Protein AF-A0A4Y7QP11-F1 (afdb_monomer_lite)

Structure (mmCIF, N/CA/C/O backbone):
data_AF-A0A4Y7QP11-F1
#
_entry.id   AF-A0A4Y7QP11-F1
#
loop_
_atom_site.group_PDB
_atom_site.id
_atom_site.type_symbol
_atom_site.label_atom_id
_atom_site.label_alt_id
_atom_site.label_comp_id
_atom_site.label_asym_id
_atom_site.label_entity_id
_atom_site.label_seq_id
_atom_site.pdbx_PDB_ins_code
_atom_site.Cartn_x
_atom_site.Cartn_y
_atom_site.Cartn_z
_atom_site.occupancy
_atom_site.B_iso_or_equiv
_atom_site.auth_seq_id
_atom_site.auth_comp_id
_atom_site.auth_asym_id
_atom_site.auth_atom_id
_atom_site.pdbx_PDB_model_num
ATOM 1 N N . ALA A 1 1 ? 18.644 11.324 -18.594 1.00 39.38 1 ALA A N 1
ATOM 2 C CA . ALA A 1 1 ? 17.446 10.489 -18.382 1.00 39.38 1 ALA A CA 1
ATOM 3 C C . ALA A 1 1 ? 16.402 11.357 -17.696 1.00 39.38 1 ALA A C 1
ATOM 5 O O . ALA A 1 1 ? 16.497 11.565 -16.494 1.00 39.38 1 ALA A O 1
ATOM 6 N N . ALA A 1 2 ? 15.516 11.970 -18.482 1.00 40.66 2 ALA A N 1
ATOM 7 C CA . ALA A 1 2 ? 14.444 12.811 -17.965 1.00 40.66 2 ALA A CA 1
ATOM 8 C C . ALA A 1 2 ? 13.435 11.913 -17.239 1.00 40.66 2 ALA A C 1
ATOM 10 O O . ALA A 1 2 ? 12.994 10.915 -17.804 1.00 40.66 2 ALA A O 1
ATOM 11 N N . GLY A 1 3 ? 13.150 12.205 -15.970 1.00 46.09 3 GLY A N 1
ATOM 12 C CA . GLY A 1 3 ? 11.996 11.618 -15.297 1.00 46.09 3 GLY A CA 1
ATOM 13 C C . GLY A 1 3 ? 10.743 12.131 -15.993 1.00 46.09 3 GLY A C 1
ATOM 14 O O . GLY A 1 3 ? 10.616 13.335 -16.198 1.00 46.09 3 GLY A O 1
ATOM 15 N N . ASP A 1 4 ? 9.880 11.219 -16.423 1.00 50.78 4 ASP A N 1
ATOM 16 C CA . ASP A 1 4 ? 8.642 11.555 -17.117 1.00 50.78 4 ASP A CA 1
ATOM 17 C C . ASP A 1 4 ? 7.748 12.414 -16.196 1.00 50.78 4 ASP A C 1
AT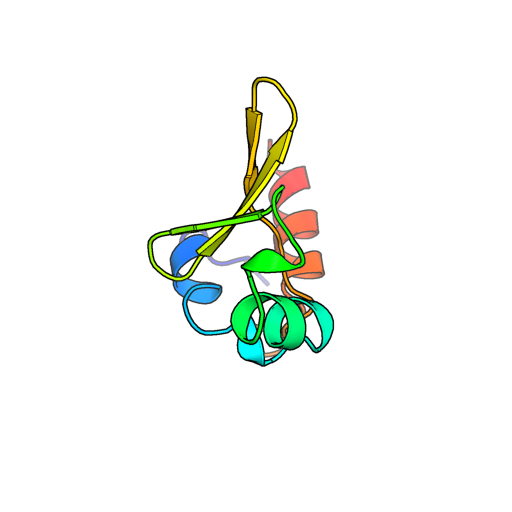OM 19 O O . ASP A 1 4 ? 7.393 11.952 -15.108 1.00 50.78 4 ASP A O 1
ATOM 23 N N . PRO A 1 5 ? 7.366 13.644 -16.584 1.00 53.34 5 PRO A N 1
ATOM 24 C CA . PRO A 1 5 ? 6.618 14.581 -15.735 1.00 53.34 5 PRO A CA 1
ATOM 25 C C . PRO A 1 5 ? 5.147 14.185 -15.484 1.00 53.34 5 PRO A C 1
ATOM 27 O O . PRO A 1 5 ? 4.377 14.978 -14.954 1.00 53.34 5 PRO A O 1
ATOM 30 N N . ASN A 1 6 ? 4.738 12.970 -15.863 1.00 54.19 6 ASN A N 1
ATOM 31 C CA . ASN A 1 6 ? 3.358 12.473 -15.799 1.00 54.19 6 ASN A CA 1
ATOM 32 C C . ASN A 1 6 ? 3.213 11.156 -15.015 1.00 54.19 6 ASN A C 1
ATOM 34 O O . ASN A 1 6 ? 2.270 10.392 -15.237 1.00 54.19 6 ASN A O 1
ATOM 38 N N . ILE A 1 7 ? 4.132 10.848 -14.094 1.00 62.16 7 ILE A N 1
ATOM 39 C CA . ILE A 1 7 ? 3.971 9.669 -13.236 1.00 62.16 7 ILE A CA 1
ATOM 40 C C . ILE A 1 7 ? 2.858 9.950 -12.222 1.00 62.16 7 ILE A C 1
ATOM 42 O O . ILE A 1 7 ? 3.078 10.508 -11.148 1.00 62.16 7 ILE A O 1
ATOM 46 N N . ASN A 1 8 ? 1.645 9.518 -12.565 1.00 72.19 8 ASN A N 1
ATOM 47 C CA . ASN A 1 8 ? 0.525 9.423 -11.640 1.00 72.19 8 ASN A CA 1
ATOM 48 C C . ASN A 1 8 ? 0.803 8.299 -10.636 1.00 72.19 8 ASN A C 1
ATOM 50 O O . ASN A 1 8 ? 0.313 7.177 -10.768 1.00 72.19 8 ASN A O 1
ATOM 54 N N . LEU A 1 9 ? 1.606 8.612 -9.617 1.00 73.12 9 LEU A N 1
ATOM 55 C CA . LEU A 1 9 ? 1.991 7.693 -8.548 1.00 73.12 9 LEU A CA 1
ATOM 56 C C . LEU A 1 9 ? 0.796 6.916 -7.955 1.00 73.12 9 LEU A C 1
ATOM 58 O O . LEU A 1 9 ? 0.928 5.703 -7.801 1.00 73.12 9 LEU A O 1
ATOM 62 N N . PRO A 1 10 ? -0.382 7.527 -7.701 1.00 78.38 10 PRO A N 1
ATOM 63 C CA . PRO A 1 10 ? -1.541 6.784 -7.211 1.00 78.38 10 PRO A CA 1
ATOM 64 C C . PRO A 1 10 ? -1.989 5.673 -8.173 1.00 78.38 10 PRO A C 1
ATOM 66 O O . PRO A 1 10 ? -2.239 4.547 -7.753 1.00 78.38 10 PRO A O 1
ATOM 69 N N . GLN A 1 11 ? -2.019 5.942 -9.481 1.00 79.62 11 GLN A N 1
ATOM 70 C CA . GLN A 1 11 ? -2.381 4.926 -10.474 1.00 79.62 11 GLN A CA 1
ATOM 71 C C . GLN A 1 11 ? -1.335 3.815 -10.562 1.00 79.62 11 GLN A C 1
ATOM 73 O O . GLN A 1 11 ? -1.691 2.658 -10.752 1.00 79.62 11 GLN A O 1
ATOM 78 N N . CYS A 1 12 ? -0.052 4.140 -10.394 1.00 78.81 12 CYS A N 1
ATOM 79 C CA . CYS A 1 12 ? 1.004 3.132 -10.416 1.00 78.81 12 CYS A CA 1
ATOM 80 C C . CYS A 1 12 ? 1.028 2.243 -9.166 1.00 78.81 12 CYS A C 1
ATOM 82 O O . CYS A 1 12 ? 1.579 1.147 -9.228 1.00 78.81 12 CYS A O 1
ATOM 84 N N . LEU A 1 13 ? 0.488 2.718 -8.042 1.00 82.25 13 LEU A N 1
ATOM 85 C CA . LEU A 1 13 ? 0.421 1.978 -6.781 1.00 82.25 13 LEU A CA 1
ATOM 86 C C . LEU A 1 13 ? -0.865 1.166 -6.635 1.00 82.25 13 LEU A C 1
ATOM 88 O O . LEU A 1 13 ? -0.852 0.114 -5.991 1.00 82.25 13 LEU A O 1
ATOM 92 N N . SER A 1 14 ? -1.960 1.640 -7.232 1.00 82.19 14 SER A N 1
ATOM 93 C CA . SER A 1 14 ? -3.260 0.982 -7.143 1.00 82.19 14 SER A CA 1
ATOM 94 C C . SER A 1 14 ? -3.173 -0.474 -7.614 1.00 82.19 14 SER A C 1
ATOM 96 O O . SER A 1 14 ? -2.659 -0.775 -8.691 1.00 82.19 14 SER A O 1
ATOM 98 N N . GLY A 1 15 ? -3.611 -1.401 -6.759 1.00 81.06 15 GLY A N 1
ATOM 99 C CA . GLY A 1 15 ? -3.569 -2.844 -7.025 1.00 81.06 15 GLY A CA 1
ATOM 100 C C . GLY A 1 15 ? -2.206 -3.528 -6.828 1.00 81.06 15 GLY A C 1
ATOM 101 O O . GLY A 1 15 ? -2.142 -4.753 -6.889 1.00 81.06 15 GLY A O 1
ATOM 102 N N . ARG A 1 16 ? -1.130 -2.785 -6.532 1.00 86.00 16 ARG A N 1
ATOM 103 C CA . ARG A 1 16 ? 0.233 -3.336 -6.364 1.00 86.00 16 ARG A CA 1
ATOM 104 C C . ARG A 1 16 ? 0.663 -3.538 -4.915 1.00 86.00 16 ARG A C 1
ATOM 106 O O . ARG A 1 16 ? 1.664 -4.189 -4.646 1.00 86.00 16 ARG A O 1
ATOM 113 N N . TYR A 1 17 ? -0.130 -3.058 -3.962 1.00 88.50 17 TYR A N 1
ATOM 114 C CA . TYR A 1 17 ? 0.104 -3.255 -2.528 1.00 88.50 17 TYR A CA 1
ATOM 115 C C . TYR A 1 17 ? 0.216 -4.735 -2.118 1.00 88.50 17 TYR A C 1
ATOM 117 O O . TYR A 1 17 ? 0.889 -5.049 -1.147 1.00 88.50 17 TYR A O 1
ATOM 125 N N . GLY A 1 18 ? -0.379 -5.670 -2.864 1.00 87.62 18 GLY A N 1
ATOM 126 C CA . GLY A 1 18 ? -0.235 -7.106 -2.592 1.00 87.62 18 GLY A CA 1
ATOM 127 C C . GLY A 1 18 ? 1.150 -7.695 -2.902 1.00 87.62 18 GLY A C 1
ATOM 128 O O . GLY A 1 18 ? 1.438 -8.807 -2.458 1.00 87.62 18 GLY A O 1
ATOM 129 N N . GLU A 1 19 ? 1.998 -6.988 -3.656 1.00 88.31 19 GLU A N 1
ATOM 130 C CA . GLU A 1 19 ? 3.382 -7.407 -3.936 1.00 88.31 19 GLU A CA 1
ATOM 131 C C . GLU A 1 19 ? 4.294 -7.214 -2.717 1.00 88.31 19 GLU A C 1
ATOM 133 O O . GLU A 1 19 ? 5.299 -7.910 -2.577 1.00 88.31 19 GLU A O 1
ATOM 138 N N . ASP A 1 20 ? 3.922 -6.309 -1.813 1.00 87.00 20 ASP A N 1
ATOM 139 C CA .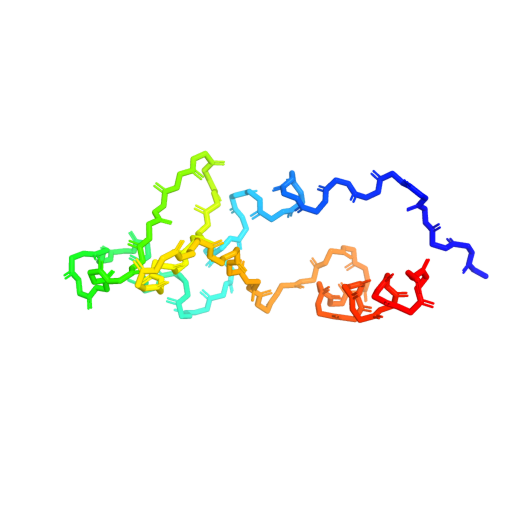 ASP A 1 20 ? 4.639 -6.055 -0.574 1.00 87.00 20 ASP A CA 1
ATOM 140 C C . ASP A 1 20 ? 4.092 -6.965 0.550 1.00 87.00 20 ASP A C 1
ATOM 142 O O . ASP A 1 20 ? 2.886 -6.957 0.811 1.00 87.00 20 ASP A O 1
ATOM 146 N N . PRO A 1 21 ? 4.932 -7.764 1.240 1.00 88.12 21 PRO A N 1
ATOM 147 C CA . PRO A 1 21 ? 4.477 -8.701 2.271 1.00 88.12 21 PRO A CA 1
ATOM 148 C C . PRO A 1 21 ? 3.708 -8.055 3.433 1.00 88.12 21 PRO A C 1
ATOM 150 O O . PRO A 1 21 ? 2.780 -8.670 3.976 1.00 88.12 21 PRO A O 1
ATOM 153 N N . PHE A 1 22 ? 4.070 -6.828 3.816 1.00 89.25 22 PHE A N 1
ATOM 154 C CA . PHE A 1 22 ? 3.391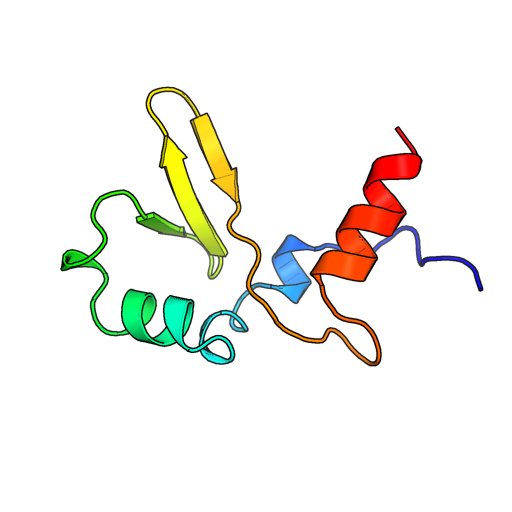 -6.093 4.879 1.00 89.25 22 PHE A CA 1
ATOM 155 C C . PHE A 1 22 ? 1.989 -5.700 4.420 1.00 89.25 22 PHE A C 1
ATOM 157 O O . PHE A 1 22 ? 0.997 -6.058 5.060 1.00 89.25 22 PHE A O 1
ATOM 164 N N . PHE A 1 23 ? 1.891 -5.044 3.264 1.00 90.38 23 PH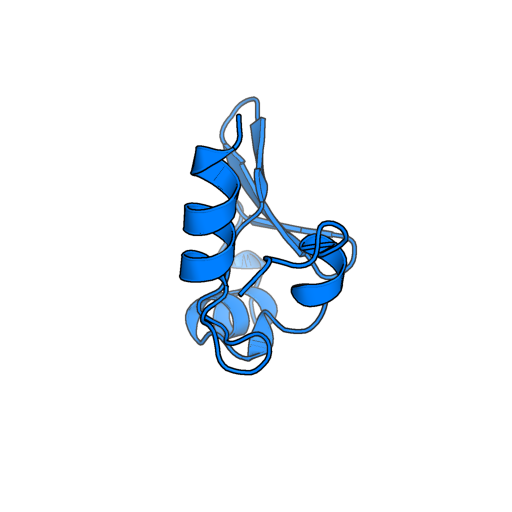E A N 1
ATOM 165 C CA . PHE A 1 23 ? 0.602 -4.604 2.739 1.00 90.38 23 PHE A CA 1
ATOM 166 C C . PHE A 1 23 ? -0.279 -5.774 2.297 1.00 90.38 23 PHE A C 1
ATOM 168 O O . PHE A 1 23 ? -1.491 -5.716 2.466 1.00 90.38 23 PHE A O 1
ATOM 175 N N . ARG A 1 24 ? 0.297 -6.886 1.838 1.00 90.81 24 ARG A N 1
ATOM 176 C CA . ARG A 1 24 ? -0.434 -8.136 1.594 1.00 90.81 24 ARG A CA 1
ATOM 177 C C . ARG A 1 24 ? -1.102 -8.665 2.862 1.00 90.81 24 ARG A C 1
ATOM 179 O O . ARG A 1 24 ? -2.257 -9.078 2.811 1.00 90.81 24 ARG A O 1
ATOM 186 N N . SER A 1 25 ? -0.397 -8.636 3.992 1.00 91.06 25 SER A N 1
ATOM 187 C CA . SER A 1 25 ? -0.941 -9.059 5.290 1.00 91.06 25 SER A CA 1
ATOM 188 C C . SER A 1 25 ? -2.028 -8.102 5.783 1.00 91.06 25 SER A C 1
ATOM 190 O O . SER A 1 25 ? -3.062 -8.542 6.285 1.00 91.06 25 SER A O 1
ATOM 192 N N . LEU A 1 26 ? -1.831 -6.801 5.570 1.00 90.81 26 LEU A N 1
ATOM 193 C CA . LEU A 1 26 ? -2.821 -5.766 5.855 1.00 90.81 26 LEU A CA 1
ATOM 194 C C . LEU A 1 26 ? -4.090 -5.941 5.017 1.00 90.81 26 LEU A C 1
ATOM 196 O O . LEU A 1 26 ? -5.184 -5.906 5.566 1.00 90.81 26 LEU A O 1
ATOM 200 N N . LEU A 1 27 ? -3.962 -6.182 3.711 1.00 89.12 27 LEU A N 1
ATOM 201 C CA . LEU A 1 27 ? -5.096 -6.426 2.817 1.00 89.12 27 LEU A CA 1
ATOM 202 C C . LEU A 1 27 ? -5.833 -7.727 3.165 1.00 89.12 27 LEU A C 1
ATOM 204 O O . LEU A 1 27 ? -7.052 -7.791 3.032 1.00 89.12 27 LEU A O 1
ATOM 208 N N . ALA A 1 28 ? -5.113 -8.752 3.631 1.00 91.25 28 ALA A N 1
ATOM 209 C CA . ALA A 1 28 ? -5.708 -10.013 4.068 1.00 91.25 28 ALA A CA 1
ATOM 210 C C . ALA A 1 28 ? -6.467 -9.884 5.400 1.00 91.25 28 ALA A C 1
ATOM 212 O O . ALA A 1 28 ? -7.476 -10.561 5.597 1.00 91.25 28 ALA A O 1
ATOM 213 N N . ASN A 1 29 ? -6.001 -9.030 6.316 1.00 90.12 29 ASN A N 1
ATOM 214 C CA . ASN A 1 29 ? -6.648 -8.806 7.606 1.00 90.12 29 ASN A CA 1
ATOM 215 C C . ASN A 1 29 ? -6.634 -7.323 8.022 1.00 90.12 29 ASN A C 1
ATOM 217 O O . ASN A 1 29 ? -5.941 -6.956 8.975 1.00 90.12 29 ASN A O 1
ATOM 221 N N . PRO A 1 30 ? -7.442 -6.461 7.380 1.00 85.56 30 PRO A N 1
ATOM 222 C CA . PRO A 1 30 ? -7.428 -5.022 7.651 1.00 85.56 30 PRO A CA 1
ATOM 223 C C . PRO A 1 30 ? -7.872 -4.682 9.080 1.00 85.56 30 PRO A C 1
ATOM 225 O O . PRO A 1 30 ? -7.462 -3.669 9.633 1.00 85.56 30 PRO A O 1
ATOM 228 N N . LYS A 1 31 ? -8.646 -5.561 9.735 1.00 88.12 31 LYS A N 1
ATOM 229 C CA . LYS A 1 31 ? -9.065 -5.386 11.137 1.00 88.12 31 LYS A CA 1
ATOM 230 C C . LYS A 1 31 ? -7.896 -5.407 12.126 1.00 88.12 31 LYS A C 1
ATOM 232 O O . LYS A 1 31 ? -8.019 -4.834 13.203 1.00 88.12 31 LYS A O 1
ATOM 237 N N . ALA A 1 32 ? -6.781 -6.052 11.777 1.00 90.56 32 ALA A N 1
ATOM 238 C CA . ALA A 1 32 ? -5.565 -6.034 12.590 1.00 90.56 32 ALA A CA 1
ATOM 239 C C . ALA A 1 32 ? -4.800 -4.701 12.494 1.00 90.56 32 ALA A C 1
ATOM 241 O O . ALA A 1 32 ? -3.900 -4.455 13.292 1.00 90.56 32 ALA A O 1
ATOM 242 N N . PHE A 1 33 ? -5.171 -3.836 11.545 1.00 90.06 33 PHE A N 1
ATOM 243 C CA . PHE A 1 33 ? -4.492 -2.585 11.226 1.00 90.06 33 PHE A CA 1
ATOM 244 C C . PHE A 1 33 ? -5.491 -1.412 11.251 1.00 90.06 33 PHE A C 1
ATOM 246 O O . PHE A 1 33 ? -5.743 -0.798 10.217 1.00 90.06 33 PHE A O 1
ATOM 253 N N . PRO A 1 34 ? -6.075 -1.067 12.416 1.00 88.31 34 PRO A N 1
ATOM 254 C CA . PRO A 1 34 ? -7.169 -0.091 12.510 1.00 88.31 34 PRO A CA 1
ATOM 255 C C . PRO A 1 34 ? -6.775 1.334 12.097 1.00 88.31 34 PRO A C 1
ATOM 257 O O . PRO A 1 34 ? -7.635 2.118 11.710 1.00 88.31 34 PRO A O 1
ATOM 260 N N . ASN A 1 35 ? -5.482 1.663 12.148 1.00 90.62 35 ASN A N 1
ATOM 261 C CA . ASN A 1 35 ? -4.971 2.964 11.717 1.00 90.62 35 ASN A CA 1
ATOM 262 C C . ASN A 1 35 ? -4.812 3.055 10.194 1.00 90.62 35 ASN A C 1
ATOM 264 O O . ASN A 1 35 ? -4.436 4.108 9.688 1.00 90.62 35 ASN A O 1
ATOM 268 N N . PHE A 1 36 ? -5.055 1.970 9.458 1.00 91.25 36 PHE A N 1
ATOM 269 C CA . PHE A 1 36 ? -4.907 1.938 8.013 1.00 91.25 36 PHE A CA 1
ATOM 270 C C . PHE A 1 36 ? -6.265 1.942 7.317 1.00 91.25 36 PHE A C 1
ATOM 272 O O . PHE A 1 36 ? -7.188 1.213 7.673 1.00 91.25 36 PHE A O 1
ATOM 279 N N . LEU A 1 37 ? -6.357 2.756 6.273 1.00 90.00 37 LEU A N 1
ATOM 280 C CA . LEU A 1 37 ? -7.528 2.921 5.434 1.00 90.00 37 LEU A CA 1
ATOM 281 C C . LEU A 1 37 ? -7.187 2.471 4.016 1.00 90.00 37 LEU A C 1
ATOM 283 O O . LEU A 1 37 ? -6.255 2.986 3.403 1.00 90.00 37 LEU A O 1
ATOM 287 N N . VAL A 1 38 ? -7.974 1.545 3.477 1.00 88.62 38 VAL A N 1
ATOM 288 C CA . VAL A 1 38 ? -7.890 1.155 2.067 1.00 88.62 38 VAL A CA 1
ATOM 289 C C . VAL A 1 38 ? -9.000 1.882 1.310 1.00 88.62 38 VAL A C 1
ATOM 291 O O . VAL A 1 38 ? -10.174 1.671 1.605 1.00 88.62 38 VAL A O 1
ATOM 294 N N . SER A 1 39 ? -8.643 2.741 0.355 1.00 86.50 39 SER A N 1
ATOM 295 C CA . SER A 1 39 ? -9.591 3.486 -0.490 1.00 86.50 39 SER A CA 1
ATOM 296 C C . SER A 1 39 ? -9.071 3.534 -1.917 1.00 86.50 39 SER A C 1
ATOM 298 O O . SER A 1 39 ? -7.896 3.818 -2.124 1.00 86.50 39 SER A O 1
ATOM 300 N N . ASP A 1 40 ? -9.927 3.247 -2.899 1.00 84.62 40 ASP A N 1
ATOM 301 C CA . ASP A 1 40 ? -9.598 3.353 -4.334 1.00 84.62 40 ASP A CA 1
ATOM 302 C C . ASP A 1 40 ? -8.348 2.549 -4.757 1.00 84.62 40 ASP A C 1
ATOM 304 O O . ASP A 1 40 ? -7.583 2.925 -5.647 1.00 84.62 40 ASP A O 1
ATOM 308 N N . GLY A 1 41 ? -8.115 1.416 -4.085 1.00 84.62 41 GLY A N 1
ATOM 309 C CA . GLY A 1 41 ? -6.944 0.562 -4.311 1.00 84.62 41 GLY A CA 1
ATOM 310 C C . GLY A 1 41 ? -5.633 1.120 -3.746 1.00 84.62 41 GLY A C 1
ATOM 311 O O . GLY A 1 41 ? -4.577 0.533 -3.982 1.00 84.62 41 GLY A O 1
ATOM 312 N N . LEU A 1 42 ? -5.697 2.216 -2.988 1.00 89.12 42 LEU A N 1
ATOM 313 C CA . LEU A 1 42 ? -4.594 2.823 -2.252 1.00 89.12 42 LEU A CA 1
ATOM 314 C C . LEU A 1 42 ? -4.705 2.518 -0.762 1.00 89.12 42 LEU A C 1
ATOM 316 O O . LEU A 1 42 ? -5.801 2.352 -0.226 1.00 89.12 42 LEU A O 1
ATOM 320 N N . VAL A 1 43 ? -3.558 2.487 -0.089 1.00 90.56 43 VAL A N 1
ATOM 321 C CA . VAL A 1 43 ? -3.484 2.338 1.366 1.00 90.56 43 VAL A CA 1
ATOM 322 C C . VAL A 1 43 ? -3.017 3.654 1.966 1.00 90.56 43 VAL A C 1
ATOM 324 O O . VAL A 1 43 ? -2.008 4.215 1.543 1.00 90.56 43 VAL A O 1
ATOM 327 N N . PHE A 1 44 ? -3.742 4.130 2.968 1.00 91.06 44 PHE A N 1
ATOM 328 C CA . PHE A 1 44 ? -3.413 5.309 3.753 1.00 91.06 44 PHE A CA 1
ATOM 329 C C . PHE A 1 44 ? -3.261 4.918 5.215 1.00 91.06 44 PHE A C 1
ATOM 331 O O . PHE A 1 44 ? -3.948 4.017 5.686 1.00 91.06 44 PHE A O 1
ATOM 338 N N . VAL A 1 45 ? -2.420 5.633 5.950 1.00 91.69 45 VAL A N 1
ATOM 339 C CA . VAL A 1 45 ? -2.435 5.621 7.412 1.00 91.69 45 VAL A CA 1
ATOM 340 C C . VAL A 1 45 ? -3.118 6.896 7.900 1.00 91.69 45 VAL A C 1
ATOM 342 O O . VAL A 1 45 ? -2.865 7.994 7.392 1.00 91.69 45 VAL A O 1
ATOM 345 N N . GLN A 1 46 ? -4.042 6.736 8.839 1.00 89.62 46 GLN A N 1
ATOM 346 C CA . GLN A 1 46 ? -4.738 7.824 9.500 1.00 89.62 46 GLN A CA 1
ATOM 347 C C . GLN A 1 46 ? -3.971 8.193 10.767 1.00 89.62 46 GLN A C 1
ATOM 349 O O . GLN A 1 46 ? -3.993 7.473 11.761 1.00 89.62 46 GLN A O 1
ATOM 354 N N . GLU A 1 47 ? -3.292 9.331 10.708 1.00 86.50 47 GLU A N 1
ATOM 355 C CA . GLU A 1 47 ? -2.500 9.895 11.795 1.00 86.50 47 GLU A CA 1
ATOM 356 C C . GLU A 1 47 ? -3.210 11.140 12.312 1.00 86.50 47 GLU A C 1
ATOM 358 O O . GLU A 1 47 ? -3.129 12.184 11.676 1.00 86.50 47 GLU A O 1
ATOM 363 N N . SER A 1 48 ? -3.909 11.027 13.447 1.00 83.19 48 SER A N 1
ATOM 364 C CA . SER A 1 48 ? -4.647 12.094 14.155 1.00 83.19 48 SER A CA 1
ATOM 365 C C . SER A 1 48 ? -5.482 13.037 13.266 1.00 83.19 48 SER A C 1
ATOM 367 O O . SER A 1 48 ? -6.695 12.879 13.181 1.00 83.19 48 SER A O 1
ATOM 369 N N . ASP A 1 49 ? -4.845 14.001 12.599 1.00 85.38 49 ASP A N 1
ATOM 370 C CA . ASP A 1 49 ? -5.464 15.048 11.777 1.00 85.38 49 ASP A CA 1
ATOM 371 C C . ASP A 1 49 ? -5.155 14.917 10.268 1.00 85.38 49 ASP A C 1
ATOM 373 O O . ASP A 1 49 ? -5.626 15.692 9.438 1.00 85.38 49 ASP A O 1
ATOM 377 N N . ARG A 1 50 ? -4.334 13.938 9.870 1.00 85.62 50 ARG A N 1
ATOM 378 C CA . ARG A 1 50 ? -3.828 13.793 8.500 1.00 85.62 50 ARG A CA 1
ATOM 379 C C . ARG A 1 50 ? -3.963 12.365 7.991 1.00 85.62 50 ARG A C 1
ATOM 381 O O . ARG A 1 50 ? -3.820 11.387 8.720 1.00 85.62 50 ARG A O 1
ATOM 388 N N . ARG A 1 51 ? -4.210 12.255 6.687 1.00 86.81 51 ARG A N 1
ATOM 389 C CA . ARG A 1 51 ? -4.139 10.995 5.942 1.00 86.81 51 ARG A CA 1
ATOM 390 C C . ARG A 1 51 ? -2.849 10.980 5.145 1.00 86.81 51 ARG A C 1
ATOM 392 O O . ARG A 1 51 ? -2.616 11.870 4.331 1.00 86.81 51 ARG A O 1
ATOM 399 N N . ILE A 1 52 ? -2.018 9.979 5.396 1.00 89.12 52 ILE A N 1
ATOM 400 C CA . ILE A 1 52 ? -0.715 9.831 4.754 1.00 89.12 52 ILE A CA 1
ATOM 401 C C . ILE A 1 52 ? -0.804 8.645 3.803 1.00 89.12 52 ILE A C 1
ATOM 403 O O . ILE A 1 52 ? -1.174 7.548 4.215 1.00 89.12 52 ILE A O 1
ATOM 407 N N . LEU A 1 53 ? -0.485 8.864 2.526 1.00 88.06 53 LEU A N 1
ATOM 408 C CA . LEU A 1 53 ? -0.429 7.793 1.535 1.00 88.06 53 LEU A CA 1
ATOM 409 C C . LEU A 1 53 ? 0.734 6.853 1.865 1.00 88.06 53 LEU A C 1
ATOM 411 O O . LEU A 1 53 ? 1.883 7.284 1.967 1.00 88.06 53 LEU A O 1
ATOM 415 N N . CYS A 1 54 ? 0.439 5.566 2.010 1.00 88.94 54 CYS A N 1
ATOM 416 C CA . CYS A 1 54 ? 1.450 4.551 2.245 1.00 88.94 54 CYS A CA 1
ATOM 417 C C . CYS A 1 54 ? 2.116 4.158 0.930 1.00 88.94 54 CYS A C 1
ATOM 419 O O . CYS A 1 54 ? 1.445 3.913 -0.073 1.00 88.94 54 CYS A O 1
ATOM 421 N N . ILE A 1 55 ? 3.439 4.047 0.953 1.00 86.44 55 ILE A N 1
ATOM 422 C CA . ILE A 1 55 ? 4.237 3.710 -0.219 1.00 86.44 55 ILE A CA 1
ATOM 423 C C . ILE A 1 55 ? 4.787 2.285 -0.047 1.00 86.44 55 ILE A C 1
ATOM 425 O O . ILE A 1 55 ? 5.649 2.080 0.807 1.00 86.44 55 ILE A O 1
ATOM 429 N N . PRO A 1 56 ? 4.319 1.300 -0.831 1.00 85.88 56 PRO A N 1
ATOM 430 C CA . PRO A 1 56 ? 4.808 -0.073 -0.749 1.00 85.88 56 PRO A CA 1
ATOM 431 C C . PRO A 1 56 ? 6.206 -0.206 -1.374 1.00 85.88 56 PRO A C 1
ATOM 433 O O . PRO A 1 56 ? 6.572 0.578 -2.257 1.00 85.88 56 PRO A O 1
ATOM 436 N N . ASP A 1 57 ? 7.008 -1.181 -0.933 1.00 83.81 57 ASP A N 1
ATOM 437 C CA . ASP A 1 57 ? 8.301 -1.498 -1.564 1.00 83.81 57 ASP A CA 1
ATOM 438 C C . ASP A 1 57 ? 8.086 -2.351 -2.816 1.00 83.81 57 ASP A C 1
ATOM 440 O O . ASP A 1 57 ? 8.272 -3.567 -2.835 1.00 83.81 57 ASP A O 1
ATOM 444 N N . VAL A 1 58 ? 7.649 -1.688 -3.887 1.00 83.69 58 VAL A N 1
ATOM 445 C CA . VAL A 1 58 ? 7.433 -2.308 -5.198 1.00 83.69 58 VAL A CA 1
ATOM 446 C C . VAL A 1 58 ? 8.280 -1.628 -6.266 1.00 83.69 58 VAL A C 1
ATOM 448 O O . VAL A 1 58 ? 8.711 -0.479 -6.133 1.00 83.69 58 VAL A O 1
ATOM 451 N N . LYS A 1 59 ? 8.530 -2.340 -7.366 1.00 79.88 59 LYS A N 1
ATOM 452 C CA . LYS A 1 59 ? 9.249 -1.803 -8.529 1.00 79.88 59 LYS A CA 1
ATOM 453 C C . LYS A 1 59 ? 8.268 -1.358 -9.604 1.00 79.88 59 LYS A C 1
ATOM 455 O O . LYS A 1 59 ? 7.458 -2.162 -10.058 1.00 79.88 59 LYS A O 1
ATOM 460 N N . ILE A 1 60 ? 8.348 -0.112 -10.063 1.00 74.12 60 ILE A N 1
ATOM 461 C CA . ILE A 1 60 ? 7.655 0.349 -11.276 1.00 74.12 60 ILE A CA 1
ATOM 462 C C . ILE A 1 60 ? 8.682 0.335 -12.412 1.00 74.12 60 ILE A C 1
ATOM 464 O O . ILE A 1 60 ? 9.626 1.126 -12.433 1.00 74.12 60 ILE A O 1
ATOM 468 N N . GLY A 1 61 ? 8.533 -0.615 -13.340 1.00 74.88 61 GLY A N 1
ATOM 469 C CA . GLY A 1 61 ? 9.538 -0.869 -14.372 1.00 74.88 61 GLY A CA 1
ATOM 470 C C . GLY A 1 61 ? 10.864 -1.332 -13.757 1.00 74.88 61 GLY A C 1
ATOM 471 O O . GLY A 1 61 ? 10.905 -2.331 -13.042 1.00 74.88 61 GLY A O 1
ATOM 472 N N . ALA A 1 62 ? 11.948 -0.597 -14.021 1.00 74.62 62 ALA A N 1
ATOM 473 C CA . ALA A 1 62 ? 13.290 -0.917 -13.522 1.00 74.62 62 ALA A CA 1
ATOM 474 C C . ALA A 1 62 ? 13.650 -0.251 -12.179 1.00 74.62 62 ALA A C 1
ATOM 476 O O . ALA A 1 62 ? 14.714 -0.537 -11.632 1.00 74.62 62 ALA A O 1
ATOM 477 N N . ARG A 1 63 ? 12.805 0.644 -11.651 1.00 74.00 63 ARG A N 1
ATOM 478 C CA . ARG A 1 63 ? 13.110 1.461 -10.463 1.00 74.00 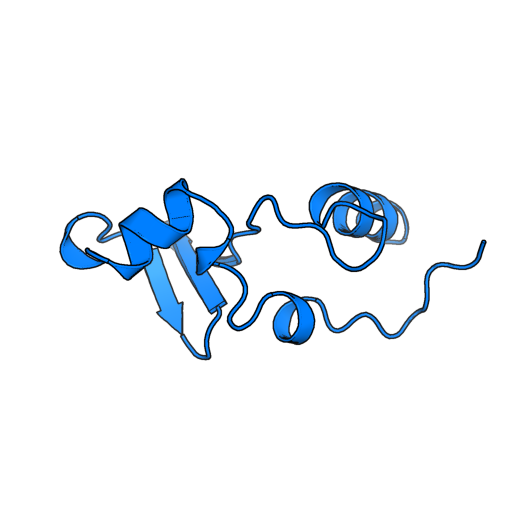63 ARG A CA 1
ATOM 479 C C . ARG A 1 63 ? 12.184 1.121 -9.306 1.00 74.00 63 ARG A C 1
ATOM 481 O O . ARG A 1 63 ? 11.009 0.817 -9.523 1.00 74.00 63 ARG A O 1
ATOM 488 N N . ARG A 1 64 ? 12.686 1.187 -8.072 1.00 79.69 64 ARG A N 1
ATOM 489 C CA . ARG A 1 64 ? 11.820 1.099 -6.892 1.00 79.69 64 ARG A CA 1
ATOM 490 C C . ARG A 1 64 ? 10.987 2.367 -6.783 1.00 79.69 64 ARG A C 1
ATOM 492 O O . ARG A 1 64 ? 11.462 3.462 -7.085 1.00 79.69 64 ARG A O 1
ATOM 499 N N . VAL A 1 65 ? 9.751 2.227 -6.316 1.00 81.38 65 VAL A N 1
ATOM 500 C CA . VAL A 1 65 ? 8.856 3.366 -6.071 1.00 81.38 65 VAL A CA 1
ATOM 501 C C . VAL A 1 65 ? 9.528 4.420 -5.191 1.00 81.38 65 VAL A C 1
ATOM 503 O O . VAL A 1 65 ? 9.418 5.612 -5.461 1.00 81.38 65 VAL A O 1
ATOM 506 N N . HIS A 1 66 ? 10.262 3.990 -4.165 1.00 79.31 66 HIS A N 1
ATOM 507 C CA . HIS A 1 66 ? 10.904 4.892 -3.207 1.00 79.31 66 HIS A CA 1
ATOM 508 C C . HIS A 1 66 ? 11.947 5.778 -3.888 1.00 79.31 66 HIS A C 1
ATOM 510 O O . HIS A 1 66 ? 12.003 6.974 -3.627 1.00 79.31 66 HIS A O 1
ATOM 516 N N . GLU A 1 67 ? 12.711 5.220 -4.829 1.00 75.62 67 GLU A N 1
ATOM 517 C CA . GLU A 1 67 ? 13.695 5.968 -5.616 1.00 75.62 67 GLU A CA 1
ATOM 518 C C . GLU A 1 67 ? 13.018 7.004 -6.520 1.00 75.62 67 GLU A C 1
ATOM 520 O O . GLU A 1 67 ? 13.521 8.118 -6.671 1.00 75.62 67 GLU A O 1
ATOM 525 N N . ILE A 1 68 ? 11.863 6.660 -7.103 1.00 74.69 68 ILE A N 1
ATOM 526 C CA . ILE A 1 68 ? 11.075 7.576 -7.938 1.00 74.69 68 ILE A CA 1
ATOM 527 C C . ILE A 1 68 ? 10.563 8.746 -7.093 1.00 74.69 68 ILE A C 1
ATOM 529 O O . ILE A 1 68 ? 10.674 9.891 -7.523 1.00 74.69 68 ILE A O 1
ATOM 533 N N . ILE A 1 69 ? 10.043 8.478 -5.894 1.00 74.12 69 ILE A N 1
ATOM 534 C CA . ILE A 1 69 ? 9.509 9.507 -4.991 1.00 74.12 69 ILE A CA 1
ATOM 535 C C . ILE A 1 69 ? 10.618 10.418 -4.478 1.00 74.12 69 ILE A C 1
ATOM 537 O O . ILE A 1 69 ? 10.483 11.636 -4.559 1.00 74.12 69 ILE A O 1
ATOM 541 N N . ILE A 1 70 ? 11.728 9.848 -4.003 1.00 71.06 70 ILE A N 1
ATOM 542 C CA . ILE A 1 70 ? 12.884 10.627 -3.549 1.00 71.06 70 ILE A CA 1
ATOM 543 C C . ILE A 1 70 ? 13.389 11.502 -4.698 1.00 71.06 70 ILE A C 1
ATOM 545 O O . ILE A 1 70 ? 13.612 12.688 -4.496 1.00 71.06 70 ILE A O 1
ATOM 549 N N . SER A 1 71 ? 13.484 10.974 -5.922 1.00 62.38 71 SER A N 1
ATOM 550 C CA . SER A 1 71 ? 13.889 11.773 -7.089 1.00 62.38 71 SER A CA 1
ATOM 551 C C . SER A 1 71 ? 12.930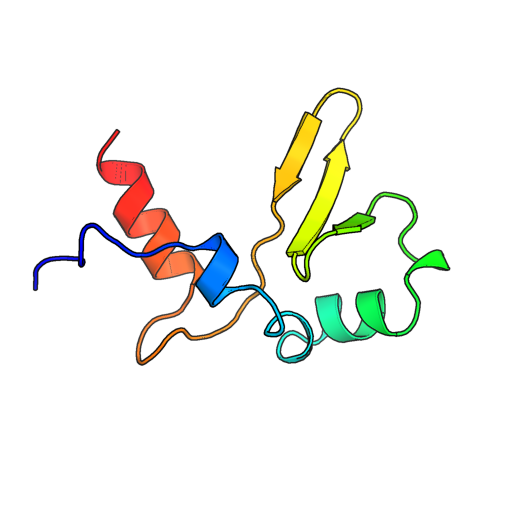 12.934 -7.390 1.00 62.38 71 SER A C 1
ATOM 553 O O . SER A 1 71 ? 13.387 13.990 -7.813 1.00 62.38 71 SER A O 1
ATOM 555 N N . HIS A 1 72 ? 11.622 12.768 -7.161 1.00 63.47 72 HIS A N 1
ATOM 556 C CA . HIS A 1 72 ? 10.634 13.837 -7.360 1.00 63.47 72 HIS A CA 1
ATOM 557 C C . HIS A 1 72 ? 10.623 14.873 -6.231 1.00 63.47 72 HIS A C 1
ATOM 559 O O . HIS A 1 72 ? 10.371 16.045 -6.492 1.00 63.47 72 HIS A O 1
ATOM 565 N N . ALA A 1 73 ? 10.918 14.477 -4.991 1.00 59.34 73 ALA A N 1
ATOM 566 C CA . ALA A 1 73 ? 10.900 15.380 -3.838 1.00 59.34 73 ALA A CA 1
ATOM 567 C C . ALA A 1 73 ? 11.953 16.503 -3.920 1.00 59.34 73 ALA A C 1
ATOM 569 O O . ALA A 1 73 ? 11.807 17.522 -3.256 1.00 59.34 73 ALA A O 1
ATOM 570 N N . HIS A 1 74 ? 12.987 16.342 -4.753 1.00 57.06 74 HIS A N 1
ATOM 571 C CA . HIS A 1 74 ? 14.037 17.344 -4.973 1.00 57.06 74 HIS A CA 1
ATOM 572 C C . HIS A 1 74 ? 13.679 18.406 -6.036 1.00 57.06 74 HIS A C 1
ATOM 574 O O . HIS A 1 74 ? 14.534 19.213 -6.391 1.00 57.06 74 HIS A O 1
ATOM 580 N N . LEU A 1 75 ? 12.449 18.403 -6.568 1.00 48.97 75 LEU A N 1
ATOM 581 C CA . LEU A 1 75 ? 11.958 19.377 -7.557 1.00 48.97 75 LEU A CA 1
ATOM 582 C C . LEU A 1 75 ? 10.966 20.407 -6.977 1.00 48.97 75 LEU A C 1
ATOM 584 O O . LEU A 1 75 ? 10.343 21.128 -7.755 1.00 48.97 75 LEU A O 1
ATOM 588 N N . LEU A 1 76 ? 10.796 20.457 -5.649 1.00 46.59 76 LEU A N 1
ATOM 589 C CA . LEU A 1 76 ? 9.910 21.411 -4.965 1.00 46.59 76 LEU A CA 1
ATOM 590 C C . LEU A 1 76 ? 10.633 22.690 -4.533 1.00 46.59 76 LEU A C 1
ATOM 592 O O . LEU A 1 76 ? 11.750 22.574 -3.981 1.00 46.59 76 LEU A O 1
#

Secondary structure (DSSP, 8-state):
-PPPTT--HHHHHTTTGGGSHHHHHHHH-GGG-TTEEEETTEEEEEETTEEEE---S-EETTEEHHHHHHHHHTT-

Foldseek 3Di:
DDDDPPPPVVVLQQPVLCVAPVSVVCVVPVVVVVQWDQDNSWIWGNDPPDTHTDQGQDDDPPHTPVVSVVVVVVVD

Radius of gyration: 13.39 Å; chains: 1; bounding box: 27×31×32 Å

pLDDT: mean 79.19, std 13.57, range [39.38, 91.69]

Sequence (76 aa):
AAGDPNINLPQCLSGRYGEDPFFRSLLANPKAFPNFLVSDGLVFVQESDRRILCIPDVKIGARRVHEIIISHAHLL

Organism: NCBI:txid50990